Protein AF-A0A060C2Y9-F1 (afdb_monomer_lite)

Foldseek 3Di:
DVLLVVLCVLLVHDDDPVLVVLLQVQQCVQPNQFLQDWACPDPCNVVVFIQGGRNRDTLVQLCQQFAVVLNDSSDVSRVSNSLSQAPCSSVQSNDPDRGGGDHDRNDNHRPDDD

Radius of gyration: 13.15 Å; chains: 1; bounding box: 35×31×28 Å

Secondary structure (DSSP, 8-state):
-HHHHHHHHHTTPPPPHHHHHHHHHHHHHHHTT-TT-EE-SSHHHHTT--EETTTTB-HHHHHHHPBTTB--TT-HHHHHHHHHTBTTHHHHHTSSS-----S-B--SS-SS--

pLDDT: mean 96.18, std 5.77, range [55.75, 98.81]

Structure (mmCIF, N/CA/C/O backbone):
data_AF-A0A060C2Y9-F1
#
_entry.id   AF-A0A060C2Y9-F1
#
loop_
_atom_site.group_PDB
_atom_site.id
_atom_site.type_symbol
_atom_site.label_atom_id
_atom_site.label_alt_id
_atom_site.label_comp_id
_atom_site.label_asym_id
_atom_site.label_entity_id
_atom_site.label_seq_id
_atom_site.pdbx_PDB_ins_code
_atom_site.Cartn_x
_atom_site.Cartn_y
_atom_site.Cartn_z
_atom_site.occupancy
_atom_site.B_iso_or_equiv
_atom_site.auth_seq_id
_atom_site.auth_comp_id
_atom_site.auth_asym_id
_atom_site.auth_atom_id
_atom_site.pdbx_PDB_model_num
ATOM 1 N N . THR A 1 1 ? 11.473 0.573 6.028 1.00 69.44 1 THR A N 1
ATOM 2 C CA . THR A 1 1 ? 11.902 1.002 4.669 1.00 69.44 1 THR A CA 1
ATOM 3 C C . THR A 1 1 ? 12.318 -0.142 3.747 1.00 69.44 1 THR A C 1
ATOM 5 O O . THR A 1 1 ? 11.871 -0.104 2.608 1.00 69.44 1 THR A O 1
ATOM 8 N N . PRO A 1 2 ? 13.117 -1.151 4.165 1.00 92.06 2 PRO A N 1
ATOM 9 C CA . PRO A 1 2 ? 13.474 -2.281 3.289 1.00 92.06 2 PRO A CA 1
ATOM 10 C C . PRO A 1 2 ? 12.258 -3.015 2.710 1.00 92.06 2 PRO A C 1
ATOM 12 O O . PRO A 1 2 ? 12.229 -3.301 1.520 1.00 92.06 2 PRO A O 1
ATOM 15 N N . VAL A 1 3 ? 11.211 -3.205 3.521 1.00 95.75 3 VAL A N 1
ATOM 16 C CA . VAL A 1 3 ? 9.988 -3.907 3.105 1.00 95.75 3 VAL A CA 1
ATOM 17 C C . VAL A 1 3 ? 9.221 -3.195 1.978 1.00 95.75 3 VAL A C 1
ATOM 19 O O . VAL A 1 3 ? 8.766 -3.852 1.053 1.00 95.75 3 VAL A O 1
ATOM 22 N N . ILE A 1 4 ? 9.156 -1.853 1.987 1.00 98.12 4 ILE A N 1
ATOM 23 C CA . ILE A 1 4 ? 8.504 -1.063 0.921 1.00 98.12 4 ILE A CA 1
ATOM 24 C C . ILE A 1 4 ? 9.263 -1.236 -0.395 1.00 98.12 4 ILE A C 1
ATOM 26 O O . ILE A 1 4 ? 8.656 -1.458 -1.436 1.00 98.12 4 ILE A O 1
ATOM 30 N N . LYS A 1 5 ? 10.600 -1.157 -0.344 1.00 97.88 5 LYS A N 1
ATOM 31 C CA . LYS A 1 5 ? 11.449 -1.343 -1.529 1.00 97.88 5 LYS A CA 1
ATOM 32 C C . LYS A 1 5 ? 11.335 -2.763 -2.082 1.00 97.88 5 LYS A C 1
ATOM 34 O O . LYS A 1 5 ? 11.303 -2.929 -3.294 1.00 97.88 5 LYS A O 1
ATOM 39 N N . TYR A 1 6 ? 11.245 -3.761 -1.206 1.00 97.62 6 TYR A N 1
ATOM 40 C CA . TYR A 1 6 ? 11.069 -5.152 -1.610 1.00 97.62 6 TYR A CA 1
ATOM 41 C C . TYR A 1 6 ? 9.694 -5.402 -2.245 1.00 97.62 6 TYR A C 1
ATOM 43 O O . TYR A 1 6 ? 9.626 -5.978 -3.324 1.00 97.62 6 TYR A O 1
ATOM 51 N N . ALA A 1 7 ? 8.614 -4.890 -1.644 1.00 98.19 7 ALA A N 1
ATOM 52 C CA . ALA A 1 7 ? 7.277 -4.941 -2.238 1.00 98.19 7 ALA A CA 1
ATOM 53 C C . ALA A 1 7 ? 7.237 -4.245 -3.609 1.00 98.19 7 ALA A C 1
ATOM 55 O O . ALA A 1 7 ? 6.703 -4.798 -4.562 1.00 98.19 7 ALA A O 1
ATOM 56 N N . ALA A 1 8 ? 7.855 -3.066 -3.733 1.00 98.31 8 ALA A N 1
ATOM 57 C CA . ALA A 1 8 ? 7.936 -2.351 -5.004 1.00 98.31 8 ALA A CA 1
ATOM 58 C C . ALA A 1 8 ? 8.698 -3.152 -6.070 1.00 98.31 8 ALA A C 1
ATOM 60 O O . ALA A 1 8 ? 8.212 -3.277 -7.189 1.00 98.31 8 ALA A O 1
ATOM 61 N N . TYR A 1 9 ? 9.843 -3.743 -5.713 1.00 97.38 9 TYR A N 1
ATOM 62 C CA . TYR A 1 9 ? 10.607 -4.622 -6.602 1.00 97.38 9 TYR A CA 1
ATOM 63 C C . TYR A 1 9 ? 9.758 -5.793 -7.113 1.00 97.38 9 TYR A C 1
ATOM 65 O O . TYR A 1 9 ? 9.664 -5.993 -8.320 1.00 97.38 9 TYR A O 1
ATOM 73 N N . LEU A 1 10 ? 9.091 -6.509 -6.205 1.00 98.00 10 LEU A N 1
ATOM 74 C CA . LEU A 1 10 ? 8.230 -7.640 -6.553 1.00 98.00 10 LEU A CA 1
ATOM 75 C C . LEU A 1 10 ? 7.049 -7.252 -7.452 1.00 98.00 10 LEU A C 1
ATOM 77 O O . LEU A 1 10 ? 6.560 -8.096 -8.191 1.00 98.00 10 LEU A O 1
ATOM 81 N N . MET A 1 11 ? 6.606 -5.994 -7.393 1.00 98.25 11 MET A N 1
ATOM 82 C CA . MET A 1 11 ? 5.485 -5.444 -8.166 1.00 98.25 11 MET A CA 1
ATOM 83 C C . MET A 1 11 ? 5.927 -4.652 -9.405 1.00 98.25 11 MET A C 1
ATOM 85 O O . MET A 1 11 ? 5.133 -3.894 -9.975 1.00 98.25 11 MET A O 1
ATOM 89 N N . GLU A 1 12 ? 7.197 -4.781 -9.800 1.00 97.56 12 GLU A N 1
ATOM 90 C CA . GLU A 1 12 ? 7.808 -4.061 -10.924 1.00 97.56 12 GLU A CA 1
ATOM 91 C C . GLU A 1 12 ? 7.622 -2.532 -10.842 1.00 97.56 12 GLU A C 1
ATOM 93 O O . GLU A 1 12 ? 7.421 -1.842 -11.841 1.00 97.56 12 GLU A O 1
ATOM 98 N N . VAL A 1 13 ? 7.658 -1.979 -9.628 1.00 97.94 13 VAL A N 1
ATOM 99 C CA . VAL A 1 13 ? 7.567 -0.538 -9.372 1.00 97.94 13 VAL A CA 1
ATOM 100 C C . VAL A 1 13 ? 8.960 0.033 -9.133 1.00 97.94 13 VAL A C 1
ATOM 102 O O . VAL A 1 13 ? 9.652 -0.323 -8.179 1.00 97.94 13 VAL A O 1
ATOM 105 N N . THR A 1 14 ? 9.348 0.998 -9.965 1.00 96.81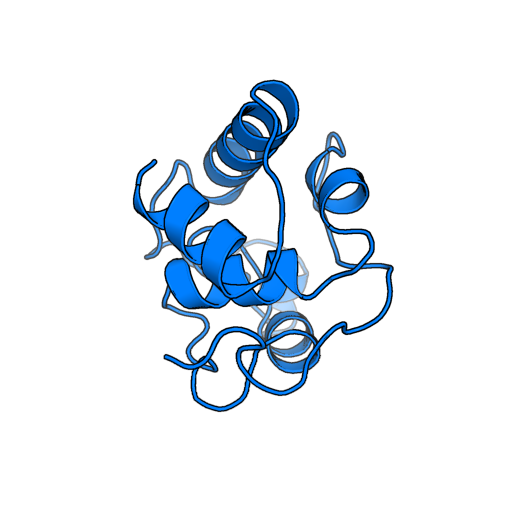 14 THR A N 1
ATOM 106 C CA . THR A 1 14 ? 10.536 1.820 -9.709 1.00 96.81 14 THR A CA 1
ATOM 107 C C . THR A 1 14 ? 10.160 2.967 -8.777 1.00 96.81 14 THR A C 1
ATOM 109 O O . THR A 1 14 ? 9.346 3.818 -9.129 1.00 96.81 14 THR A O 1
ATOM 112 N N . LEU A 1 15 ? 10.749 2.997 -7.580 1.00 97.19 15 LEU A N 1
ATOM 113 C CA . LEU A 1 15 ? 10.527 4.081 -6.623 1.00 97.19 15 LEU A CA 1
ATOM 114 C C . LEU A 1 15 ? 11.504 5.234 -6.851 1.00 97.19 15 LEU A C 1
ATOM 116 O O . LEU A 1 15 ? 12.707 5.022 -6.993 1.00 97.19 15 LEU A O 1
ATOM 120 N N . THR A 1 16 ? 10.983 6.455 -6.784 1.00 97.50 16 THR A N 1
ATOM 121 C CA . THR A 1 16 ? 11.778 7.669 -6.584 1.00 97.50 16 THR A CA 1
ATOM 122 C C . THR A 1 16 ? 11.818 8.014 -5.094 1.00 97.50 16 THR A C 1
ATOM 124 O O . THR A 1 16 ? 11.026 7.497 -4.299 1.00 97.50 16 THR A O 1
ATOM 127 N N . ASP A 1 17 ? 12.708 8.921 -4.688 1.00 97.50 17 ASP A N 1
ATOM 128 C CA . ASP A 1 17 ? 12.731 9.400 -3.299 1.00 97.50 17 ASP A CA 1
ATOM 129 C C . ASP A 1 17 ? 11.409 10.076 -2.909 1.00 97.50 17 ASP A C 1
ATOM 131 O O . ASP A 1 17 ? 10.907 9.871 -1.803 1.00 97.50 17 ASP A O 1
ATOM 135 N N . SER A 1 18 ? 10.795 10.809 -3.843 1.00 97.81 18 SER A N 1
ATOM 136 C CA . SER A 1 18 ? 9.487 11.438 -3.649 1.00 97.81 18 SER A CA 1
ATOM 137 C C . SER A 1 18 ? 8.373 10.408 -3.472 1.00 97.81 18 SER A C 1
ATOM 139 O O . SER A 1 18 ? 7.557 10.547 -2.564 1.00 97.81 18 SER A O 1
ATOM 141 N N . SER A 1 19 ? 8.347 9.349 -4.286 1.00 98.06 19 SER A N 1
ATOM 142 C CA . SER A 1 19 ? 7.309 8.322 -4.171 1.00 98.06 19 SER A CA 1
ATOM 143 C C . SER A 1 19 ? 7.475 7.497 -2.889 1.00 98.06 19 SER A C 1
ATOM 145 O O . SER A 1 19 ? 6.494 7.168 -2.227 1.00 98.06 19 SER A O 1
ATOM 147 N N . LEU A 1 20 ? 8.714 7.233 -2.463 1.00 98.25 20 LEU A N 1
ATOM 148 C CA . LEU A 1 20 ? 8.991 6.613 -1.167 1.00 98.25 20 LEU A CA 1
ATOM 149 C C . LEU A 1 20 ? 8.566 7.510 0.007 1.00 98.25 20 LEU A C 1
ATOM 151 O O . LEU A 1 20 ? 8.072 7.001 1.015 1.00 98.25 20 LEU A O 1
ATOM 155 N N . ALA A 1 21 ? 8.761 8.826 -0.101 1.00 98.00 21 ALA A N 1
ATOM 156 C CA . ALA A 1 21 ? 8.303 9.780 0.904 1.00 98.00 21 ALA A CA 1
ATOM 157 C C . ALA A 1 21 ? 6.769 9.817 0.995 1.00 98.00 21 ALA A C 1
ATOM 159 O O . ALA A 1 21 ? 6.242 9.786 2.105 1.00 98.00 21 ALA A O 1
ATOM 160 N N . ALA A 1 22 ? 6.064 9.785 -0.141 1.00 98.38 22 ALA A N 1
ATOM 161 C CA . ALA A 1 22 ? 4.602 9.730 -0.185 1.00 98.38 22 ALA A CA 1
ATOM 162 C C . ALA A 1 22 ? 4.048 8.477 0.516 1.00 98.38 22 ALA A C 1
ATOM 164 O O . ALA A 1 22 ? 3.161 8.588 1.358 1.00 98.38 22 ALA A O 1
ATOM 165 N N . ILE A 1 23 ? 4.634 7.299 0.266 1.00 98.44 23 ILE A N 1
ATOM 166 C CA . ILE A 1 23 ? 4.236 6.051 0.946 1.00 98.44 23 ILE A CA 1
ATOM 167 C C . ILE A 1 23 ? 4.419 6.168 2.461 1.00 98.44 23 ILE A C 1
ATOM 169 O O . ILE A 1 23 ? 3.536 5.793 3.227 1.00 98.44 23 ILE A O 1
ATOM 173 N N . LYS A 1 24 ? 5.556 6.708 2.917 1.00 98.06 24 LYS A N 1
ATOM 174 C CA . LYS A 1 24 ? 5.803 6.899 4.354 1.00 98.06 24 LYS A CA 1
ATOM 175 C C . LYS A 1 24 ? 4.817 7.880 4.981 1.00 98.06 24 LYS A C 1
ATOM 177 O O . LYS A 1 24 ? 4.352 7.622 6.084 1.00 98.06 24 LYS A O 1
ATOM 182 N N . ALA A 1 25 ? 4.511 8.977 4.291 1.00 97.88 25 ALA A N 1
ATOM 183 C CA . ALA A 1 25 ? 3.537 9.957 4.754 1.00 97.88 25 ALA A CA 1
ATOM 184 C C . ALA A 1 25 ? 2.140 9.333 4.871 1.00 97.88 25 ALA A C 1
ATOM 186 O O . ALA A 1 25 ? 1.497 9.495 5.905 1.00 97.88 25 ALA A O 1
ATOM 187 N N . ARG A 1 26 ? 1.721 8.541 3.872 1.00 98.31 26 ARG A N 1
ATOM 188 C CA . ARG A 1 26 ? 0.457 7.799 3.921 1.00 98.31 26 ARG A CA 1
ATOM 189 C C . ARG A 1 26 ? 0.417 6.838 5.106 1.00 98.31 26 ARG A C 1
ATOM 191 O O . ARG A 1 26 ? -0.480 6.942 5.926 1.00 98.31 26 ARG A O 1
ATOM 198 N N . ILE A 1 27 ? 1.413 5.965 5.256 1.00 98.25 27 ILE A N 1
ATOM 199 C CA . ILE A 1 27 ? 1.492 5.025 6.389 1.00 98.25 27 ILE A CA 1
ATOM 200 C C . ILE A 1 27 ? 1.424 5.762 7.736 1.00 98.25 27 ILE A C 1
ATOM 202 O O . ILE A 1 27 ? 0.721 5.335 8.649 1.00 98.25 27 ILE A O 1
ATOM 206 N N . GLN A 1 28 ? 2.141 6.882 7.861 1.00 97.62 28 GLN A N 1
ATOM 207 C CA . GLN A 1 28 ? 2.134 7.689 9.078 1.00 97.62 28 GLN A CA 1
ATOM 208 C C . GLN A 1 28 ? 0.747 8.269 9.382 1.00 97.62 28 GLN A C 1
ATOM 210 O O . GLN A 1 28 ? 0.369 8.322 10.551 1.00 97.62 28 GLN A O 1
ATOM 215 N N . GLN A 1 29 ? 0.014 8.709 8.359 1.00 96.69 29 GLN A N 1
ATOM 216 C CA . GLN A 1 29 ? -1.343 9.236 8.495 1.00 96.69 29 GLN A CA 1
ATOM 217 C C . GLN A 1 29 ? -2.354 8.142 8.859 1.00 96.69 29 GLN A C 1
ATOM 219 O O . GLN A 1 29 ? -3.200 8.376 9.714 1.00 96.69 29 GLN A O 1
ATOM 224 N N . GLU A 1 30 ? -2.261 6.972 8.224 1.00 97.19 30 GLU A N 1
ATOM 225 C CA . GLU A 1 30 ? -3.238 5.889 8.390 1.00 97.19 30 GLU A CA 1
ATOM 226 C C . GLU A 1 30 ? -3.063 5.136 9.716 1.00 97.19 30 GLU A C 1
ATOM 228 O O . GLU A 1 30 ? -4.028 4.881 10.427 1.00 97.19 30 GLU A O 1
ATOM 233 N N . SER A 1 31 ? -1.830 4.777 10.076 1.00 97.25 31 SER A N 1
ATOM 234 C CA . SER A 1 31 ? -1.577 3.857 11.196 1.00 97.25 31 SER A CA 1
ATOM 235 C C . SER A 1 31 ? -0.446 4.285 12.124 1.00 97.25 31 SER A C 1
ATOM 237 O O . SER A 1 31 ? -0.125 3.585 13.082 1.00 97.25 31 SER A O 1
ATOM 239 N N . GLY A 1 32 ? 0.245 5.383 11.813 1.00 96.94 32 GLY A N 1
ATOM 240 C CA . GLY A 1 32 ? 1.510 5.710 12.471 1.00 96.94 32 GLY A CA 1
ATOM 241 C C . GLY A 1 32 ? 2.616 4.672 12.239 1.00 96.94 32 GLY A C 1
ATOM 242 O O . GLY A 1 32 ? 3.637 4.715 12.922 1.00 96.94 32 GLY A O 1
ATOM 243 N N . GLY A 1 33 ? 2.436 3.751 11.283 1.00 95.88 33 GLY A N 1
ATOM 244 C CA . GLY A 1 33 ? 3.353 2.640 11.026 1.00 95.88 33 GLY A CA 1
ATOM 245 C C . GLY A 1 33 ? 3.044 1.346 11.778 1.00 95.88 33 GLY A C 1
ATOM 246 O O . GLY A 1 33 ? 3.848 0.419 11.690 1.00 95.88 33 GLY A O 1
ATOM 247 N N . ASP A 1 34 ? 1.917 1.263 12.486 1.00 95.94 34 ASP A N 1
ATOM 248 C CA . ASP A 1 34 ? 1.502 0.070 13.222 1.00 95.94 34 ASP A CA 1
ATOM 249 C C . ASP A 1 34 ? 0.498 -0.769 12.410 1.00 95.94 34 ASP A C 1
ATOM 251 O O . ASP A 1 34 ? -0.651 -0.388 12.186 1.00 95.94 34 ASP A O 1
ATOM 255 N N . GLU A 1 35 ? 0.929 -1.948 11.956 1.00 94.50 35 GLU A N 1
ATOM 256 C CA . GLU A 1 35 ? 0.079 -2.855 11.177 1.00 94.50 35 GLU A CA 1
ATOM 257 C C . GLU A 1 35 ? -1.020 -3.555 11.997 1.00 94.50 35 GLU A C 1
ATOM 259 O O . GLU A 1 35 ? -1.844 -4.253 11.413 1.00 94.50 35 GLU A O 1
ATOM 264 N N . THR A 1 36 ? -1.072 -3.357 13.318 1.00 94.94 36 THR A N 1
ATOM 265 C CA . THR A 1 36 ? -2.078 -3.962 14.209 1.00 94.94 36 THR A CA 1
ATOM 266 C C . THR A 1 36 ? -3.307 -3.079 14.451 1.00 94.94 36 THR A C 1
ATOM 268 O O . THR A 1 36 ? -4.266 -3.513 15.089 1.00 94.94 36 THR A O 1
ATOM 271 N N . ILE A 1 37 ? -3.310 -1.844 13.934 1.00 96.19 37 ILE A N 1
ATOM 272 C CA . ILE A 1 37 ? -4.392 -0.878 14.158 1.00 96.19 37 ILE A CA 1
ATOM 273 C C . ILE A 1 37 ? -5.677 -1.301 13.449 1.00 96.19 37 ILE A C 1
ATOM 275 O O . ILE A 1 37 ? -5.691 -1.540 12.243 1.00 96.19 37 ILE A O 1
ATOM 279 N N . VAL A 1 38 ? -6.784 -1.292 14.190 1.00 96.88 38 VAL A N 1
ATOM 280 C CA . VAL A 1 38 ? -8.139 -1.473 13.658 1.00 96.88 38 VAL A CA 1
ATOM 281 C C . VAL A 1 38 ? -8.969 -0.245 14.015 1.00 96.88 38 VAL A C 1
ATOM 283 O O . VAL A 1 38 ? -9.231 0.013 15.193 1.00 96.88 38 VAL A O 1
ATOM 286 N N . ASN A 1 39 ? -9.395 0.521 13.011 1.00 95.25 39 ASN A N 1
ATOM 287 C CA . ASN A 1 39 ? -10.281 1.659 13.228 1.00 95.25 39 ASN A CA 1
ATOM 288 C C . ASN A 1 39 ? -11.733 1.183 13.345 1.00 95.25 39 ASN A C 1
ATOM 290 O O . ASN A 1 39 ? -12.294 0.606 12.416 1.00 95.25 39 ASN A O 1
ATOM 294 N N . THR A 1 40 ? -12.345 1.454 14.497 1.00 95.25 40 THR A N 1
ATOM 295 C CA . THR A 1 40 ? -13.707 1.017 14.841 1.00 95.25 40 THR A CA 1
ATOM 296 C C . THR A 1 40 ? -14.699 2.170 15.019 1.00 95.25 40 THR A C 1
ATOM 298 O O . THR A 1 40 ? -15.828 1.953 15.454 1.00 95.25 40 THR A O 1
ATOM 301 N N . THR A 1 41 ? -14.295 3.403 14.703 1.00 92.25 41 THR A N 1
ATOM 302 C CA . THR A 1 41 ? -15.065 4.606 15.069 1.00 92.25 41 THR A CA 1
ATOM 303 C C . THR A 1 41 ? -15.751 5.310 13.897 1.00 92.25 41 THR A C 1
ATOM 305 O O . THR A 1 41 ? -16.727 6.030 14.116 1.00 92.25 41 THR A O 1
ATOM 308 N N . ASP A 1 42 ? -15.275 5.105 12.667 1.00 90.88 42 ASP A N 1
ATOM 309 C CA . ASP A 1 42 ? -15.802 5.775 11.475 1.00 90.88 42 ASP A CA 1
ATOM 310 C C . ASP A 1 42 ? -17.079 5.123 10.905 1.00 90.88 42 ASP A C 1
ATOM 312 O O . ASP A 1 42 ? -17.607 4.137 11.424 1.00 90.88 42 ASP A O 1
ATOM 316 N N . SER A 1 43 ? -17.607 5.697 9.821 1.00 92.31 43 SER A N 1
ATOM 317 C CA . SER A 1 43 ? -18.821 5.203 9.164 1.00 92.31 43 SER A CA 1
ATOM 318 C C . SER A 1 43 ? -18.676 3.795 8.587 1.00 92.31 43 SER A C 1
ATOM 320 O O . SER A 1 43 ? -19.660 3.060 8.540 1.00 92.31 43 SER A O 1
ATOM 322 N N . ASN A 1 44 ? -17.475 3.405 8.152 1.00 93.25 44 ASN A N 1
ATOM 323 C CA . ASN A 1 44 ? -17.243 2.063 7.626 1.00 93.25 44 ASN A CA 1
ATOM 324 C C . ASN A 1 44 ? -17.286 1.049 8.768 1.00 93.25 44 ASN A C 1
ATOM 326 O O . ASN A 1 44 ? -17.965 0.031 8.659 1.00 93.25 44 ASN A O 1
ATOM 330 N N . ALA A 1 45 ? -16.659 1.365 9.903 1.00 92.88 45 ALA A N 1
ATOM 331 C CA . ALA A 1 45 ? -16.741 0.549 11.106 1.00 92.88 45 ALA A CA 1
ATOM 332 C C . ALA A 1 45 ? -18.180 0.405 11.624 1.00 92.88 45 ALA A C 1
ATOM 334 O O . ALA A 1 45 ? -18.601 -0.702 11.958 1.00 92.88 45 ALA A O 1
ATOM 335 N N . GLN A 1 46 ? -18.961 1.490 11.628 1.00 94.31 46 GLN A N 1
ATOM 336 C CA . GLN A 1 46 ? -20.388 1.451 11.980 1.00 94.31 46 GLN A CA 1
ATOM 337 C C . GLN A 1 46 ? -21.201 0.566 11.023 1.00 94.31 46 GLN A C 1
ATOM 339 O O . GLN A 1 46 ? -22.158 -0.079 11.447 1.00 94.31 46 GLN A O 1
ATOM 344 N N . ALA A 1 47 ? -20.799 0.496 9.752 1.00 94.19 47 ALA A N 1
ATOM 345 C CA . ALA A 1 47 ? -21.363 -0.410 8.757 1.00 94.19 47 ALA A CA 1
ATOM 346 C C . ALA A 1 47 ? -20.810 -1.852 8.838 1.00 94.19 47 ALA A C 1
ATOM 348 O O . ALA A 1 47 ? -21.199 -2.692 8.032 1.00 94.19 47 ALA A O 1
ATOM 349 N N . GLY A 1 48 ? -19.929 -2.163 9.798 1.00 94.69 48 GLY A N 1
ATOM 350 C CA . GLY A 1 48 ? -19.333 -3.495 9.974 1.00 94.69 48 GLY A CA 1
ATOM 351 C C . GLY A 1 48 ? -18.101 -3.769 9.104 1.00 94.69 48 GLY A C 1
ATOM 352 O O . GLY A 1 48 ? -17.683 -4.918 8.973 1.00 94.69 48 GLY A O 1
ATOM 353 N N . HIS A 1 49 ? -17.507 -2.731 8.519 1.00 96.06 49 HIS A N 1
ATOM 354 C CA . HIS A 1 49 ? -16.346 -2.801 7.631 1.00 96.06 49 HIS A CA 1
ATOM 355 C C . HIS A 1 49 ? -15.193 -1.944 8.172 1.00 96.06 49 HIS A C 1
ATOM 357 O O . HIS A 1 49 ? -14.864 -0.923 7.574 1.00 96.06 49 HIS A O 1
ATOM 363 N N . PRO A 1 50 ? -14.588 -2.300 9.318 1.00 97.06 50 PRO A N 1
ATOM 364 C CA . PRO A 1 50 ? -13.505 -1.506 9.883 1.00 97.06 50 PRO A CA 1
ATOM 365 C C . PRO A 1 50 ? -12.306 -1.435 8.930 1.00 97.06 50 PRO A C 1
ATOM 367 O O . PRO A 1 50 ? -12.012 -2.391 8.205 1.00 97.06 50 PRO A O 1
ATOM 370 N N . SER A 1 51 ? -11.594 -0.312 8.973 1.00 97.44 51 SER A N 1
ATOM 371 C CA . SER A 1 51 ? -10.292 -0.174 8.324 1.00 97.44 51 SER A CA 1
ATOM 372 C C . SER A 1 51 ? -9.200 -0.832 9.172 1.00 97.44 51 SER A C 1
ATOM 374 O O . SER A 1 51 ? -9.199 -0.703 10.398 1.00 97.44 51 SER A O 1
ATOM 376 N N . ILE A 1 52 ? -8.280 -1.557 8.531 1.00 98.12 52 ILE A N 1
ATOM 377 C CA . ILE A 1 52 ? -7.322 -2.449 9.200 1.00 98.12 52 ILE A CA 1
ATOM 378 C C . ILE A 1 52 ? -5.891 -2.181 8.723 1.00 98.12 52 ILE A C 1
ATOM 380 O O . ILE A 1 52 ? -5.618 -2.009 7.534 1.00 98.12 52 ILE A O 1
ATOM 384 N N . GLY A 1 53 ? -4.960 -2.222 9.669 1.00 97.44 53 GLY A N 1
ATOM 385 C CA . GLY A 1 53 ? -3.523 -2.347 9.481 1.00 97.44 53 GLY A CA 1
ATOM 386 C C . GLY A 1 53 ? -2.815 -1.149 8.858 1.00 97.44 53 GLY A C 1
ATOM 387 O O . GLY A 1 53 ? -3.245 -0.003 8.960 1.00 97.44 53 GLY A O 1
ATOM 388 N N . LEU A 1 54 ? -1.672 -1.421 8.234 1.00 98.00 54 LEU A N 1
ATOM 389 C CA . LEU A 1 54 ? -0.650 -0.424 7.902 1.00 98.00 54 LEU A CA 1
ATOM 390 C C . LEU A 1 54 ? -1.158 0.759 7.051 1.00 98.00 54 LEU A C 1
ATOM 392 O O . LEU A 1 54 ? -0.735 1.897 7.254 1.00 98.00 54 LEU A O 1
ATOM 396 N N . LEU A 1 55 ? -2.038 0.478 6.095 1.00 98.25 55 LEU A N 1
ATOM 397 C CA . LEU A 1 55 ? -2.613 1.411 5.126 1.00 98.25 55 LEU A CA 1
ATOM 398 C C . LEU A 1 55 ? -4.124 1.617 5.317 1.00 98.25 55 LEU A C 1
ATOM 400 O O . LEU A 1 55 ? -4.738 2.294 4.493 1.00 98.25 55 LEU A O 1
ATOM 404 N N . GLN A 1 56 ? -4.705 1.042 6.380 1.00 98.25 56 GLN A N 1
ATOM 405 C CA . GLN A 1 56 ? -6.114 1.204 6.760 1.00 98.25 56 GLN A CA 1
ATOM 406 C C . GLN A 1 56 ? -7.103 0.888 5.623 1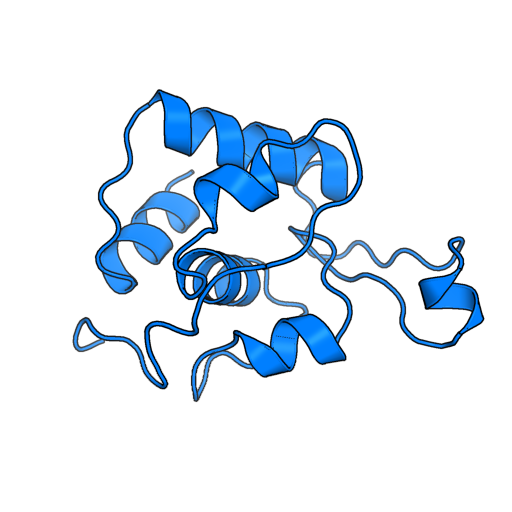.00 98.25 56 GLN A C 1
ATOM 408 O O . GLN A 1 56 ? -8.072 1.607 5.384 1.00 98.25 56 GLN A O 1
ATOM 413 N N . TYR A 1 57 ? -6.884 -0.227 4.924 1.00 98.38 57 TYR A N 1
ATOM 414 C CA . TYR A 1 57 ? -7.878 -0.758 3.991 1.00 98.38 57 TYR A CA 1
ATOM 415 C C . TYR A 1 57 ? -9.108 -1.289 4.736 1.00 98.38 57 TYR A C 1
ATOM 417 O O . TYR A 1 57 ? -8.970 -1.901 5.793 1.00 98.38 57 TYR A O 1
ATOM 425 N N . ILE A 1 58 ? -10.289 -1.171 4.127 1.00 98.06 58 ILE A N 1
ATOM 426 C CA . ILE A 1 58 ? -11.419 -2.063 4.432 1.00 98.06 58 ILE A CA 1
ATOM 427 C C . ILE A 1 58 ? -11.278 -3.373 3.642 1.00 98.06 58 ILE A C 1
ATOM 429 O O . ILE A 1 58 ? -10.701 -3.378 2.548 1.00 98.06 58 ILE A O 1
ATOM 433 N N . GLN A 1 59 ? -11.855 -4.464 4.156 1.00 98.06 59 GLN A N 1
ATOM 434 C CA . GLN A 1 59 ? -11.720 -5.808 3.572 1.00 98.06 59 GLN A CA 1
ATOM 435 C C . GLN A 1 59 ? -12.094 -5.864 2.085 1.00 98.06 59 GLN A C 1
ATOM 437 O O . GLN A 1 59 ? -11.296 -6.314 1.271 1.00 98.06 59 GLN A O 1
ATOM 442 N N . SER A 1 60 ? -13.262 -5.335 1.705 1.00 97.94 60 SER A N 1
ATOM 443 C CA . SER A 1 60 ? -13.751 -5.408 0.320 1.00 97.94 60 SER A CA 1
ATOM 444 C C . SER A 1 60 ? -12.829 -4.712 -0.680 1.00 97.94 60 SER A C 1
ATOM 446 O O . SER A 1 60 ? -12.678 -5.166 -1.812 1.00 97.94 60 SER A O 1
ATOM 448 N N . THR A 1 61 ? -12.208 -3.604 -0.268 1.00 98.25 61 THR A N 1
ATOM 449 C CA . THR A 1 61 ? -11.231 -2.908 -1.103 1.00 98.25 61 THR A CA 1
ATOM 450 C C . THR A 1 61 ? -9.957 -3.732 -1.184 1.00 98.25 61 THR A C 1
ATOM 452 O O . THR A 1 61 ? -9.474 -3.977 -2.281 1.00 98.25 61 THR A O 1
ATOM 455 N N . PHE A 1 62 ? -9.427 -4.214 -0.061 1.00 98.69 62 PHE A N 1
ATOM 456 C CA . PHE A 1 62 ? -8.225 -5.043 -0.074 1.00 98.69 62 PHE A CA 1
ATOM 457 C C . PHE A 1 62 ? -8.380 -6.284 -0.973 1.00 98.69 62 PHE A C 1
ATOM 459 O O . PHE A 1 62 ? -7.521 -6.516 -1.822 1.00 98.69 62 PHE A O 1
ATOM 466 N N . ASP A 1 63 ? -9.502 -7.003 -0.881 1.00 98.50 63 ASP A N 1
ATOM 467 C CA . ASP A 1 63 ? -9.790 -8.203 -1.684 1.00 98.50 63 ASP A CA 1
ATOM 468 C C . ASP A 1 63 ? -9.789 -7.921 -3.195 1.00 98.50 63 ASP A C 1
ATOM 470 O O . ASP A 1 63 ? -9.347 -8.740 -4.006 1.00 98.50 63 ASP A O 1
ATOM 474 N N . ALA A 1 64 ? -10.246 -6.732 -3.601 1.00 98.44 64 ALA A N 1
ATOM 475 C CA . ALA A 1 64 ? -10.229 -6.333 -5.004 1.00 98.44 64 ALA A CA 1
ATOM 476 C C . ALA A 1 64 ? -8.793 -6.215 -5.545 1.00 98.44 64 ALA A C 1
ATOM 478 O O . ALA A 1 64 ? -8.542 -6.537 -6.710 1.00 98.44 64 ALA A O 1
ATOM 479 N N . TRP A 1 65 ? -7.829 -5.833 -4.703 1.00 98.56 65 TRP A N 1
ATOM 480 C CA . TRP A 1 65 ? -6.471 -5.460 -5.112 1.00 98.56 65 TRP A CA 1
ATOM 481 C C . TRP A 1 65 ? -5.381 -6.447 -4.696 1.00 98.56 65 TRP A C 1
ATOM 483 O O . TRP A 1 65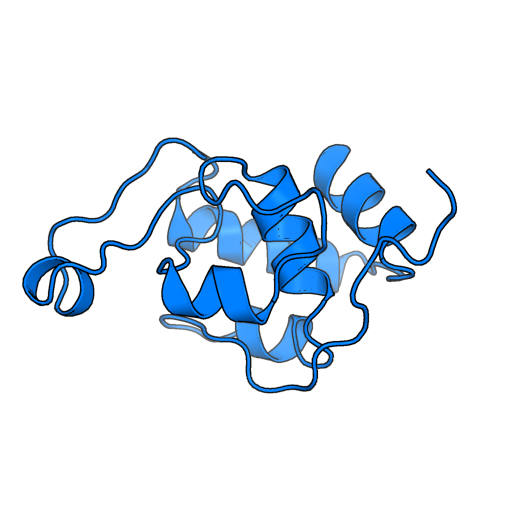 ? -4.305 -6.439 -5.295 1.00 98.56 65 TRP A O 1
ATOM 493 N N . CYS A 1 66 ? -5.641 -7.333 -3.737 1.00 98.50 66 CYS A N 1
ATOM 494 C CA . CYS A 1 66 ? -4.668 -8.314 -3.271 1.00 98.50 66 CYS A CA 1
ATOM 495 C C . CYS A 1 66 ? -4.264 -9.304 -4.377 1.00 98.50 66 CYS A C 1
ATOM 497 O O . CYS A 1 66 ? -4.962 -9.487 -5.385 1.00 98.50 66 CYS A O 1
ATOM 499 N N . LEU A 1 67 ? -3.108 -9.938 -4.193 1.00 98.38 67 LEU A N 1
ATOM 500 C CA . LEU A 1 67 ? -2.617 -11.001 -5.068 1.00 98.38 67 LEU A CA 1
ATOM 501 C C . LEU A 1 67 ? -2.981 -12.370 -4.494 1.00 98.38 67 LEU A C 1
ATOM 503 O O . LEU A 1 67 ? -3.124 -12.524 -3.281 1.00 98.38 67 LEU A O 1
ATOM 507 N N . GLU A 1 68 ? -3.073 -13.380 -5.355 1.00 97.31 68 GLU A N 1
ATOM 508 C CA . GLU A 1 68 ? -3.209 -14.774 -4.924 1.00 97.31 68 GLU A CA 1
ATOM 509 C C . GLU A 1 68 ? -2.040 -15.160 -4.000 1.00 97.31 68 GLU A C 1
ATOM 511 O O . GLU A 1 68 ? -0.876 -14.931 -4.335 1.00 97.31 68 GLU A O 1
ATOM 516 N N . GLY A 1 69 ? -2.352 -15.720 -2.827 1.00 97.06 69 GLY A N 1
ATOM 517 C CA . GLY A 1 69 ? -1.366 -16.063 -1.793 1.00 97.06 69 GLY A CA 1
ATOM 518 C C . GLY A 1 69 ? -0.919 -14.894 -0.902 1.00 97.06 69 GLY A C 1
ATOM 519 O O . GLY A 1 69 ? -0.146 -15.113 0.028 1.00 97.06 69 GLY A O 1
ATOM 520 N N . TYR A 1 70 ? -1.417 -13.677 -1.150 1.00 98.12 70 TYR A N 1
ATOM 521 C CA . TYR A 1 70 ? -1.139 -12.467 -0.368 1.00 98.12 70 TYR A CA 1
ATOM 522 C C . TYR A 1 70 ? -2.446 -11.761 0.027 1.00 98.12 70 TYR A C 1
ATOM 524 O O . TYR A 1 70 ? -2.619 -10.566 -0.199 1.00 98.12 70 TYR A O 1
ATOM 532 N N . ASP A 1 71 ? -3.375 -12.521 0.607 1.00 97.69 71 ASP A N 1
ATOM 533 C CA . ASP A 1 71 ? -4.775 -12.159 0.888 1.00 97.69 71 ASP A CA 1
ATOM 534 C C . ASP A 1 71 ? -5.079 -11.922 2.383 1.00 97.69 71 ASP A C 1
ATOM 536 O O . ASP A 1 71 ? -6.218 -11.687 2.778 1.00 97.69 71 ASP A O 1
ATOM 540 N N . ASN A 1 72 ? -4.058 -11.927 3.240 1.00 98.12 72 ASN A N 1
ATOM 541 C CA . ASN A 1 72 ? -4.219 -11.515 4.635 1.00 98.12 72 ASN A CA 1
ATOM 542 C C . ASN A 1 72 ? -4.121 -9.984 4.795 1.00 98.12 72 ASN A C 1
ATOM 544 O O . ASN A 1 72 ? -3.016 -9.435 4.750 1.00 98.12 72 ASN A O 1
ATOM 548 N N . ILE A 1 73 ? -5.255 -9.316 5.038 1.00 98.06 73 ILE A N 1
ATOM 549 C CA . ILE A 1 73 ? -5.322 -7.864 5.268 1.00 98.06 73 ILE A CA 1
ATOM 550 C C . ILE A 1 73 ? -4.524 -7.416 6.498 1.00 98.06 73 ILE A C 1
ATOM 552 O O . ILE A 1 73 ? -4.001 -6.311 6.505 1.00 98.06 73 ILE A O 1
ATOM 556 N N . GLU A 1 74 ? -4.352 -8.252 7.520 1.00 9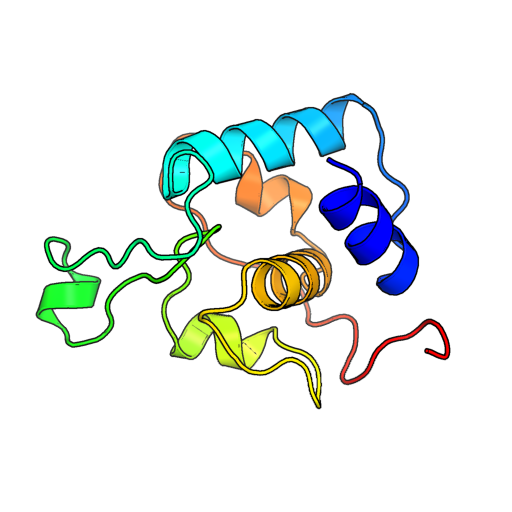7.06 74 GLU A N 1
ATOM 557 C CA . GLU A 1 74 ? -3.627 -7.900 8.751 1.00 97.06 74 GLU A CA 1
ATOM 558 C C . GLU A 1 74 ? -2.105 -7.828 8.542 1.00 97.06 74 GLU A C 1
ATOM 560 O O . GLU A 1 74 ? -1.357 -7.483 9.455 1.00 97.06 74 GLU A O 1
ATOM 565 N N . LYS A 1 75 ? -1.610 -8.180 7.348 1.00 97.94 75 LYS A N 1
ATOM 566 C CA . LYS A 1 75 ? -0.188 -8.099 7.002 1.00 97.94 75 LYS A CA 1
ATOM 567 C C . LYS A 1 75 ? 0.089 -6.833 6.211 1.00 97.94 75 LYS A C 1
ATOM 569 O O . LYS A 1 75 ? -0.274 -6.733 5.039 1.00 97.94 75 LYS A O 1
ATOM 574 N N . GLY A 1 76 ? 0.846 -5.903 6.795 1.00 98.06 76 GLY A N 1
ATOM 575 C CA . GLY A 1 76 ? 1.228 -4.658 6.130 1.00 98.06 76 GLY A CA 1
ATOM 576 C C . GLY A 1 76 ? 1.971 -4.894 4.812 1.00 98.06 76 GLY A C 1
ATOM 577 O O . GLY A 1 76 ? 1.791 -4.149 3.853 1.00 98.06 76 GLY A O 1
ATOM 578 N N . PHE A 1 77 ? 2.743 -5.981 4.710 1.00 98.25 77 PHE A N 1
ATOM 579 C CA . PHE A 1 77 ? 3.370 -6.377 3.448 1.00 98.25 77 PHE A CA 1
ATOM 580 C C . PHE A 1 77 ? 2.352 -6.709 2.350 1.00 98.25 77 PHE A C 1
ATOM 582 O O . PHE A 1 77 ? 2.527 -6.274 1.216 1.00 98.25 77 PHE A O 1
ATOM 589 N N . HIS A 1 78 ? 1.268 -7.417 2.672 1.00 98.62 78 HIS A N 1
ATOM 590 C CA . HIS A 1 78 ? 0.225 -7.729 1.695 1.00 98.62 78 HIS A CA 1
ATOM 591 C C . HIS A 1 78 ? -0.514 -6.462 1.270 1.00 98.62 78 HIS A C 1
ATOM 593 O O . HIS A 1 78 ? -0.787 -6.274 0.087 1.00 98.62 78 HIS A O 1
ATOM 599 N N . GLN A 1 79 ? -0.761 -5.547 2.212 1.00 98.81 79 GLN A N 1
ATOM 600 C CA . GLN A 1 79 ? -1.347 -4.246 1.900 1.00 98.81 79 GLN A CA 1
ATOM 601 C C . GLN A 1 79 ? -0.449 -3.411 0.976 1.00 98.81 79 GLN A C 1
ATOM 603 O O . GLN A 1 79 ? -0.954 -2.762 0.066 1.00 98.81 79 GLN A O 1
ATOM 608 N N . LEU A 1 80 ? 0.877 -3.454 1.152 1.00 98.69 80 LEU A N 1
ATOM 609 C CA . LEU A 1 80 ? 1.819 -2.801 0.234 1.00 98.69 80 LEU A CA 1
ATOM 610 C C . LEU A 1 80 ? 1.751 -3.399 -1.176 1.00 98.69 80 LEU A C 1
ATOM 612 O O . LEU A 1 80 ? 1.774 -2.651 -2.151 1.00 98.69 80 LEU A O 1
ATOM 616 N N . LEU A 1 81 ? 1.654 -4.728 -1.295 1.00 98.75 81 LEU A N 1
ATOM 617 C CA . LEU A 1 81 ? 1.478 -5.385 -2.593 1.00 98.75 81 LEU A CA 1
ATOM 618 C C . LEU A 1 81 ? 0.146 -4.983 -3.238 1.00 98.75 81 LEU A C 1
ATOM 620 O O . LEU A 1 81 ? 0.142 -4.615 -4.408 1.00 98.75 81 LEU A O 1
ATOM 624 N N . ALA A 1 82 ? -0.954 -4.977 -2.478 1.00 98.75 82 ALA A N 1
ATOM 625 C CA . ALA A 1 82 ? -2.266 -4.538 -2.954 1.00 98.75 82 ALA A CA 1
ATOM 626 C C . ALA A 1 82 ? -2.249 -3.071 -3.419 1.00 98.75 82 AL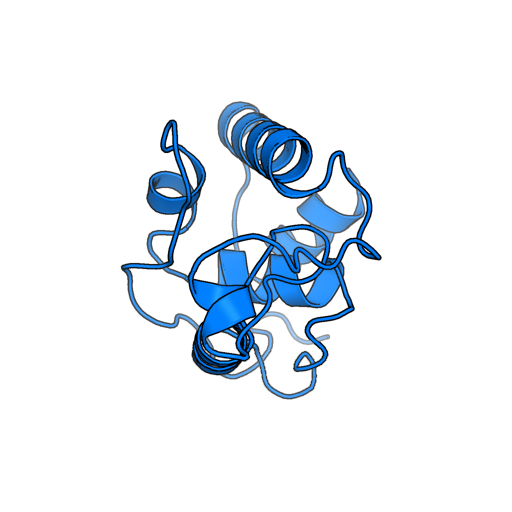A A C 1
ATOM 628 O O . ALA A 1 82 ? -2.726 -2.776 -4.512 1.00 98.75 82 ALA A O 1
ATOM 629 N N . MET A 1 83 ? -1.616 -2.176 -2.653 1.00 98.81 83 MET A N 1
ATOM 630 C CA . MET A 1 83 ? -1.417 -0.773 -3.027 1.00 98.81 83 MET A CA 1
ATOM 631 C C . MET A 1 83 ? -0.669 -0.662 -4.356 1.00 98.81 83 MET A C 1
ATOM 633 O O . MET A 1 83 ? -1.144 0.003 -5.262 1.00 98.81 83 MET A O 1
ATOM 637 N N . PHE A 1 84 ? 0.469 -1.340 -4.526 1.00 98.75 84 PHE A N 1
ATOM 638 C CA . PHE A 1 84 ? 1.210 -1.297 -5.794 1.00 98.75 84 PHE A CA 1
ATOM 639 C C . PHE A 1 84 ? 0.502 -2.002 -6.955 1.00 98.75 84 PHE A C 1
ATOM 641 O O . PHE A 1 84 ? 0.865 -1.777 -8.114 1.00 98.75 84 PHE A O 1
ATOM 648 N N . ASN A 1 85 ? -0.472 -2.866 -6.669 1.00 98.69 85 ASN A N 1
ATOM 649 C CA . ASN A 1 85 ? -1.274 -3.526 -7.688 1.00 98.69 85 ASN A CA 1
ATOM 650 C C . ASN A 1 85 ? -2.305 -2.585 -8.327 1.00 98.69 85 ASN A C 1
ATOM 652 O O . ASN A 1 85 ? -2.866 -2.920 -9.370 1.00 98.69 85 ASN A O 1
ATOM 656 N N . ASP A 1 86 ? -2.512 -1.410 -7.735 1.00 98.69 86 ASP A N 1
ATOM 657 C CA . ASP A 1 86 ? -3.244 -0.304 -8.330 1.00 98.69 86 ASP A CA 1
ATOM 658 C C . ASP A 1 86 ? -2.390 0.499 -9.306 1.00 98.69 86 ASP A C 1
ATOM 660 O O . ASP A 1 86 ? -1.337 1.027 -8.957 1.00 98.69 86 ASP A O 1
ATOM 664 N N . SER A 1 87 ? -2.835 0.610 -10.561 1.00 98.44 87 SER A N 1
ATOM 665 C CA . SER A 1 87 ? -2.139 1.407 -11.576 1.00 98.44 87 SER A CA 1
ATOM 666 C C . SER A 1 87 ? -2.067 2.899 -11.235 1.00 98.44 87 SER A C 1
ATOM 668 O O . SER A 1 87 ? -1.176 3.577 -11.744 1.00 98.44 87 SER A O 1
ATOM 670 N N . ASN A 1 88 ? -2.960 3.399 -10.372 1.00 98.56 88 ASN A N 1
ATOM 671 C CA . ASN A 1 88 ? -3.009 4.800 -9.946 1.00 98.56 88 ASN A CA 1
ATOM 672 C C . ASN A 1 88 ? -2.443 5.039 -8.538 1.00 98.56 88 ASN A C 1
ATOM 674 O O . ASN A 1 88 ? -2.509 6.168 -8.045 1.00 98.56 88 ASN A O 1
ATOM 678 N N . TRP A 1 89 ? -1.816 4.026 -7.927 1.00 98.62 89 TRP A N 1
ATOM 679 C CA . TRP A 1 89 ? -1.458 4.009 -6.505 1.00 98.62 89 TRP A CA 1
ATOM 680 C C . TRP A 1 89 ? -0.835 5.307 -5.984 1.00 98.62 89 TRP A C 1
ATOM 682 O O . TRP A 1 89 ? -1.201 5.777 -4.912 1.00 98.62 89 TRP A O 1
ATOM 692 N N . LEU A 1 90 ? 0.105 5.907 -6.727 1.00 98.69 90 LEU A N 1
ATOM 693 C CA . LEU A 1 90 ? 0.831 7.090 -6.264 1.00 98.69 90 LEU A CA 1
ATOM 694 C C . LEU A 1 90 ? -0.090 8.305 -6.147 1.00 98.69 90 LEU A C 1
ATOM 696 O O . LEU A 1 90 ? 0.051 9.075 -5.199 1.00 98.69 90 LEU A O 1
ATOM 700 N N . ALA A 1 91 ? -1.011 8.483 -7.094 1.00 98.44 91 ALA A N 1
ATOM 701 C CA . ALA A 1 91 ? -1.982 9.568 -7.045 1.00 98.44 91 ALA A CA 1
ATOM 702 C C . ALA A 1 91 ? -2.952 9.356 -5.877 1.00 98.44 91 ALA A C 1
ATOM 704 O O . ALA A 1 91 ? -3.163 10.277 -5.087 1.00 98.44 91 ALA A O 1
ATOM 705 N N . ASP A 1 92 ? -3.443 8.127 -5.719 1.00 98.31 92 ASP A N 1
ATOM 706 C CA . ASP A 1 92 ? -4.449 7.790 -4.716 1.00 98.31 92 ASP A CA 1
ATOM 707 C C . ASP A 1 92 ? -3.902 7.939 -3.291 1.00 98.31 92 ASP A C 1
ATOM 709 O O . ASP A 1 92 ? -4.548 8.555 -2.446 1.00 98.31 92 ASP A O 1
ATOM 713 N N . ILE A 1 93 ? -2.664 7.510 -3.016 1.00 98.31 93 ILE A N 1
ATOM 714 C CA . ILE A 1 93 ? -2.069 7.688 -1.680 1.00 98.31 93 ILE A CA 1
ATOM 715 C C . ILE A 1 93 ? -1.596 9.118 -1.388 1.00 98.31 93 ILE A C 1
ATOM 717 O O . ILE A 1 93 ? -1.258 9.408 -0.240 1.00 98.31 93 ILE A O 1
ATOM 721 N N . SER A 1 94 ? -1.545 10.018 -2.374 1.00 97.94 94 SER A N 1
ATOM 722 C CA . SER A 1 94 ? -0.987 11.374 -2.209 1.00 97.94 94 SER A CA 1
ATOM 723 C C . SER A 1 94 ? -2.036 12.448 -1.879 1.00 97.94 94 SER A C 1
ATOM 725 O O . SER A 1 94 ? -1.723 13.638 -1.884 1.00 97.94 94 SER A O 1
ATOM 727 N N . VAL A 1 95 ? -3.279 12.056 -1.582 1.00 96.50 95 VAL A N 1
ATOM 728 C CA . VAL A 1 95 ? -4.375 12.978 -1.226 1.00 96.50 95 VAL A CA 1
ATOM 729 C C . VAL A 1 95 ? -4.319 13.438 0.240 1.00 96.50 95 VAL A C 1
ATOM 731 O O . VAL A 1 95 ? -3.779 12.752 1.099 1.00 96.50 95 VAL A O 1
ATOM 734 N N . SER A 1 96 ? -4.910 14.587 0.576 1.00 90.44 96 SER A N 1
ATOM 735 C CA . SER A 1 96 ? -4.883 15.143 1.945 1.00 90.44 96 SER A CA 1
ATOM 736 C C . SER A 1 96 ? -5.847 14.475 2.941 1.00 90.44 96 SER A C 1
ATOM 738 O O . SER A 1 96 ? -5.770 14.750 4.136 1.00 90.44 96 SER A O 1
ATOM 740 N N . GLY A 1 97 ? -6.757 13.618 2.470 1.00 92.62 97 GLY A N 1
ATOM 741 C CA . GLY A 1 97 ? -7.763 12.926 3.284 1.00 92.62 97 GLY A CA 1
ATOM 742 C C . GLY A 1 97 ? -7.612 11.409 3.246 1.00 92.62 97 GLY A C 1
ATOM 743 O O . GLY A 1 97 ? -6.519 10.899 2.995 1.00 92.62 97 GLY A O 1
ATOM 744 N N . GLY A 1 98 ? -8.719 10.700 3.481 1.00 92.69 98 GLY A N 1
ATOM 745 C CA . GLY A 1 98 ? -8.799 9.265 3.218 1.00 92.69 98 GLY A CA 1
ATOM 746 C C . GLY A 1 98 ? -8.508 8.966 1.748 1.00 92.69 98 GLY A C 1
ATOM 747 O O . GLY A 1 98 ? -8.707 9.818 0.878 1.00 92.69 98 GLY A O 1
ATOM 748 N N . TRP A 1 99 ? -8.016 7.765 1.485 1.00 96.50 99 TRP A N 1
ATOM 749 C CA . TRP A 1 99 ? -7.613 7.342 0.153 1.00 96.50 99 TRP A CA 1
ATOM 750 C C . TRP A 1 99 ? -8.360 6.077 -0.267 1.00 96.50 99 TRP A C 1
ATOM 752 O O . TRP A 1 99 ? -8.909 5.353 0.563 1.00 96.50 99 TRP A O 1
ATOM 762 N N . GLY A 1 100 ? -8.386 5.816 -1.569 1.00 96.38 100 GLY A N 1
ATOM 763 C CA . GLY A 1 100 ? -8.973 4.611 -2.131 1.00 96.38 100 GLY A CA 1
ATOM 764 C C . GLY A 1 100 ? -8.445 4.381 -3.547 1.00 96.38 100 GLY A C 1
ATOM 765 O O . GLY A 1 100 ? -8.272 5.365 -4.263 1.00 96.38 100 GLY A O 1
ATOM 766 N N . PRO A 1 101 ? -8.190 3.129 -3.956 1.00 97.44 101 PRO A N 1
ATOM 767 C CA . PRO A 1 101 ? -7.702 2.827 -5.299 1.00 97.44 101 PRO A CA 1
ATOM 768 C C . PRO A 1 101 ? -8.706 3.199 -6.399 1.00 97.44 101 PRO A C 1
ATOM 770 O O . PRO A 1 101 ? -9.898 2.899 -6.277 1.00 97.44 101 PRO A O 1
ATOM 773 N N . THR A 1 102 ? -8.229 3.784 -7.496 1.00 97.19 102 THR A N 1
ATOM 774 C CA . THR A 1 102 ? -9.064 4.238 -8.628 1.00 97.19 102 THR A CA 1
ATOM 775 C C . THR A 1 102 ? -8.662 3.661 -9.985 1.00 97.19 102 THR A C 1
ATOM 777 O O . THR A 1 102 ? -9.404 3.822 -10.957 1.00 97.19 102 THR A O 1
ATOM 780 N N . GLY A 1 103 ? -7.490 3.029 -10.086 1.00 97.12 103 GLY A N 1
ATOM 781 C CA . GLY A 1 103 ? -6.936 2.552 -11.348 1.00 97.12 103 GLY A CA 1
ATOM 782 C C . GLY A 1 103 ? -7.460 1.186 -11.787 1.00 97.12 103 GLY A C 1
ATOM 783 O O . GLY A 1 103 ? -8.612 0.811 -11.576 1.00 97.12 103 GLY A O 1
ATOM 784 N N . THR A 1 104 ? -6.575 0.408 -12.405 1.00 98.12 104 THR A N 1
ATOM 785 C CA . THR A 1 104 ? -6.836 -0.976 -12.823 1.00 98.12 104 THR A CA 1
ATOM 786 C C . THR A 1 104 ? -5.899 -1.942 -12.111 1.00 98.12 104 THR A C 1
ATOM 788 O O . THR A 1 104 ? -4.730 -1.620 -11.885 1.00 98.12 104 THR A O 1
ATOM 791 N N . LYS A 1 105 ? -6.408 -3.136 -11.770 1.00 98.38 105 LYS A N 1
ATOM 792 C CA . LYS A 1 105 ? -5.620 -4.210 -11.150 1.00 98.38 105 LYS A CA 1
ATOM 793 C C . LYS A 1 105 ? -4.562 -4.703 -12.129 1.00 98.38 105 LYS A C 1
ATOM 795 O O . LYS A 1 105 ? -4.900 -5.247 -13.178 1.00 98.38 105 LYS A O 1
ATOM 800 N N . ARG A 1 106 ? -3.290 -4.515 -11.781 1.00 98.38 106 ARG A N 1
ATOM 801 C CA . ARG A 1 106 ? -2.155 -4.814 -12.666 1.00 98.38 106 ARG A CA 1
ATOM 802 C C . ARG A 1 106 ? -1.905 -6.316 -12.800 1.00 98.38 106 ARG A C 1
ATOM 804 O O . ARG A 1 106 ? -1.639 -6.790 -13.900 1.00 98.38 106 ARG A O 1
ATOM 811 N N . PHE A 1 107 ? -2.008 -7.062 -11.700 1.00 98.19 107 PHE A N 1
ATOM 812 C CA . PHE A 1 107 ? -1.644 -8.475 -11.635 1.00 98.19 107 PHE A CA 1
ATOM 813 C C . PHE A 1 107 ? -2.587 -9.301 -10.752 1.00 98.19 107 PHE A C 1
ATOM 815 O O . PHE A 1 107 ? -3.201 -8.806 -9.803 1.00 98.19 107 PHE A O 1
ATOM 822 N N . THR A 1 108 ? -2.676 -10.598 -11.049 1.00 97.62 108 THR A N 1
ATOM 823 C CA . THR A 1 108 ? -3.362 -11.597 -10.209 1.00 97.62 108 THR A CA 1
ATOM 824 C C . THR A 1 108 ? -2.399 -12.333 -9.274 1.00 97.62 108 THR A C 1
ATOM 826 O O . THR A 1 108 ? -2.793 -12.738 -8.184 1.00 97.62 108 THR A O 1
ATOM 829 N N . LYS A 1 109 ? -1.133 -12.470 -9.682 1.00 97.38 109 LYS A N 1
ATOM 830 C CA . LYS A 1 109 ? -0.022 -13.103 -8.954 1.00 97.38 109 LYS A CA 1
ATOM 831 C C . LYS A 1 109 ? 1.181 -12.169 -8.954 1.00 97.38 109 LYS A C 1
ATOM 833 O O . LYS A 1 109 ? 1.183 -11.184 -9.688 1.00 97.38 109 LYS A O 1
ATOM 838 N N . LEU A 1 110 ? 2.206 -12.488 -8.168 1.00 96.88 110 LEU A N 1
ATOM 839 C CA . LEU A 1 110 ? 3.469 -11.761 -8.258 1.00 96.88 110 LEU A CA 1
ATOM 840 C C . LEU A 1 110 ? 4.028 -11.830 -9.693 1.00 96.88 110 LEU A C 1
ATOM 842 O O . LEU A 1 110 ? 4.132 -12.932 -10.237 1.00 96.88 110 LEU A O 1
ATOM 846 N N . PRO A 1 111 ? 4.358 -10.682 -10.315 1.00 95.31 111 PRO A N 1
ATOM 847 C CA . PRO A 1 111 ? 4.936 -10.654 -11.657 1.00 95.31 111 PRO A CA 1
ATOM 848 C C . PRO A 1 111 ? 6.404 -11.095 -11.662 1.00 95.31 111 PRO A C 1
ATOM 850 O O . PRO A 1 111 ? 6.851 -11.749 -12.603 1.00 95.31 111 PRO A O 1
ATOM 853 N N . VAL A 1 112 ? 7.144 -10.805 -10.589 1.00 87.19 112 VAL A N 1
ATOM 854 C CA . VAL A 1 112 ? 8.479 -11.365 -10.377 1.00 87.19 112 VAL A CA 1
ATOM 855 C C . VAL A 1 112 ? 8.320 -12.779 -9.826 1.00 87.19 112 VAL A C 1
ATOM 857 O O . VAL A 1 112 ? 7.601 -12.985 -8.848 1.00 87.19 112 VAL A O 1
ATOM 860 N N . ALA A 1 113 ? 8.986 -13.756 -10.446 1.00 66.38 113 ALA A N 1
ATOM 861 C CA . ALA A 1 113 ? 9.055 -15.106 -9.898 1.00 66.38 113 ALA A CA 1
ATOM 862 C C . ALA A 1 113 ? 9.653 -15.043 -8.481 1.00 66.38 113 ALA A C 1
ATOM 864 O O . ALA A 1 113 ? 10.768 -14.545 -8.311 1.00 66.38 113 ALA A O 1
ATOM 865 N N . ALA A 1 114 ? 8.868 -15.477 -7.490 1.00 55.75 114 ALA A N 1
ATOM 866 C CA . ALA A 1 114 ? 9.257 -15.524 -6.082 1.00 55.75 114 ALA A CA 1
ATOM 867 C C . ALA A 1 114 ? 10.378 -16.541 -5.821 1.00 55.75 114 ALA A C 1
ATOM 869 O O . ALA A 1 114 ? 10.395 -17.591 -6.507 1.00 55.75 114 ALA A O 1
#

Sequence (114 aa):
TPVIKYAAYLMEVTLTDSSLAAIKARIQQESGGDETIVNTTDSNAQAGHPSIGLLQYIQSTFDAWCLEGYDNIEKGFHQLLAMFNDSNWLADISVSGGWGPTGTKRFTKLPVAA

Organism: NCBI:txid592375

=== Feature glossary ===
The record interleaves many kinds of information about one protein. Here is each kind framed as the question it answers.

Q: What known structures does this most resemble?
A: Structural nearest neighbors (via Foldseek easy-search vs the PDB). Reported per hit: target PDB id, E-value, and alignment TM-score. A TM-score above ~0.5 is the conventional threshold for 'same fold'.

Q: Where is each backbone atom in 3D?
A: The mmCIF table is the protein's shape written out atom by atom. For each backbone N, Cα, C, and carbonyl O, it records an (x, y, z) coordinate triple in Å plus the residue type, chain letter, and residue number.

Q: What are the backbone torsion angles?
A: The φ/ψ torsion pair specifies the backbone conformation at each residue. φ rotates about the N–Cα bond, ψ about the Cα–C bond. Steric clashes forbid most of the (φ, ψ) plane — the allowed regions (α-helix basin, β-sheet basin, left-handed helix) are the Ramachandran-allowed regions.

Q: Which residues are buried vs exposed?
A: Solvent-accessible surface area (SASA) is the area in Å² traced out by the centre of a 1.4 Å probe sphere (a water molecule) rolled over the protein's van der Waals surface (Shrake–Rupley / Lee–Richards co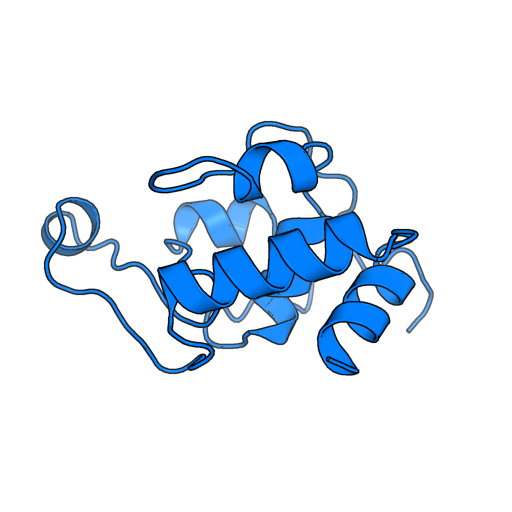nstruction). Buried residues have near-zero SASA; fully exposed residues can exceed 200 Å². The total SASA scales roughly with the number of surface residues.

Q: How confident is the AlphaFold model at each residue?
A: pLDDT is the predicted lDDT-Cα score: AlphaFold's confidence that the local environment of each residue (all inter-atomic distances within 15 Å) is correctly placed. It is a per-residue number between 0 and 100, with higher meaning more reliable.

Q: What does the local fold look like, residue by residue?
A: 3Di is Foldseek's structural alphabet. Each residue is assigned one of twenty discrete states based on how its Cα sits relative to its spatial (not sequential) neighbors. Aligning 3Di strings finds structural homologs roughly as well as full 3D superposition, but orders of magnitude faster.

Q: How big and how compact is the whole molecule?
A: Radius of gyration (Rg) is the root-mean-square distance of Cα atoms from their centroid — a single number for overall size and compactness. A globular domain of N residues has Rg ≈ 2.2·N^0.38 Å; an extended or disordered chain has a much larger Rg. The Cα contact count is the number of residue pairs whose Cα atoms are within 8 Å and are more than four positions apart in sequence — a standard proxy for tertiary packing density. The bounding box is the smallest axis-aligned box enclosing all Cα atoms.

Q: Which residues are in helices, strands, or loops?
A: DSSP 8-state secondary structure assigns each residue one of H (α-helix), G (3₁₀-helix), I (π-helix), E (extended β-strand), B (isolated β-bridge), T (hydrogen-bonded turn), S (bend), or '-' (coil). The assignment is computed from backbone hydrogen-bond geometry via the Kabsch–Sander algorithm.

Q: How mobile is each atom in the crystal?
A: Crystallographic B-factors measure how much each atom's electron density is smeared out, in Å². They rise in mobile loops and surface residues and fall in the buried interior. In AlphaFold models this column is repurposed to hold pLDDT instead.

Q: What if only a Cα trace is available?
A: P-SEA three-state annotation labels each residue as helix, strand, or coil based purely on the geometry of the Cα trace. It serves as a fallback when the full backbone (and thus DSSP) is unavailable.

Q: What family and function is it annotated with?
A: Database cross-references. InterPro integrates a dozen domain/family signature databases into unified entries with residue-range hits. GO terms attach function/process/location labels with evidence codes. CATH codes position the fold in a four-level structural taxonomy. Organism is the NCBI-taxonomy species name.

Q: Are the domains correctly placed relative to each other?
A: Predicted Aligned Error (PAE) is an AlphaFold confidence matrix: entry (i, j) is the expected error in the position of residue j, in ångströms, when the prediction is superimposed on the true structure at residue i. Low PAE within a block of residues means that block is internally rigid and well-predicted; high PAE between two blocks means their relative placement is uncertain even if each block individually is confident.

Q: What do the diagnostic plots show?
A: Three diagnostic plots accompany the record. The Cα contact map visualizes the tertiary structure as a 2D adjacency matrix (8 Å cutoff, sequence-local contacts suppressed). The Ramachandran plot shows the distribution of backbone (φ, ψ) torsions, with points in the α and β basins reflecting secondary structure content. The PAE plot shows AlphaFold's inter-residue confidence as a color matrix.

Q: What is the amino-acid chain?
A: Primary structure: the covalent order of the twenty standard amino acids along the backbone. Two proteins with the same sequence will (almost always) fold to the same structure; two with 30% identity often share a fold but not the details.

Q: What do the rendered images show?
A: The six renders are orthographic views along the three Cartesian axes in both directions. Representation (cartoon, sticks, or surface) and color scheme (sequence-rainbow or by-chain) vary across proteins so the training set covers all the common visualization conventions.